Protein AF-A0A016QM48-F1 (afdb_monomer)

Secondary structure (DSSP, 8-state):
---HHHHHHHHHHHHTT-------EEEPTTS-SSPPHHHHHHHHHHHHHH--SEEEEEEEETTEEEEEEEETT--EEEE------

pLDDT: mean 76.71, std 12.59, range [35.91, 94.0]

Radius of gyration: 12.85 Å; Cα contacts (8 Å, |Δi|>4): 115; chains: 1; bounding box: 32×37×30 Å

Structure (mmCIF, N/CA/C/O backbone):
data_AF-A0A016QM48-F1
#
_entry.id   AF-A0A016QM48-F1
#
loop_
_atom_site.group_PDB
_atom_site.id
_atom_site.type_symbol
_atom_site.label_atom_id
_atom_site.label_alt_id
_atom_site.label_comp_id
_atom_site.label_asym_id
_atom_site.label_entit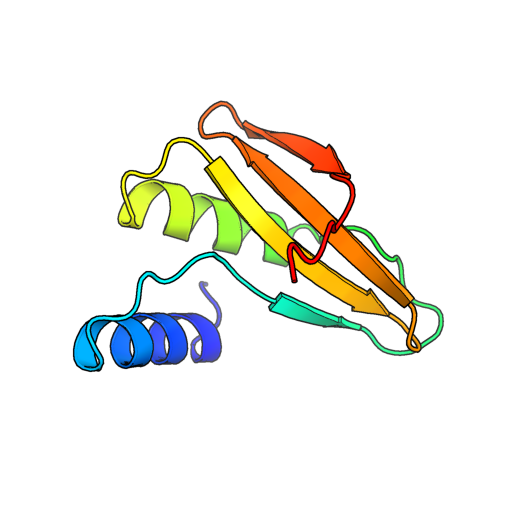y_id
_atom_site.label_seq_id
_atom_site.pdbx_PDB_ins_code
_atom_site.Cartn_x
_atom_site.Cartn_y
_atom_site.Cartn_z
_atom_site.occupancy
_atom_site.B_iso_or_equiv
_atom_site.auth_seq_id
_atom_site.auth_comp_id
_atom_site.auth_asym_id
_atom_site.auth_atom_id
_atom_site.pdbx_PDB_model_num
ATOM 1 N N . MET A 1 1 ? -1.576 16.075 -2.754 1.00 45.47 1 MET A N 1
ATOM 2 C CA . MET A 1 1 ? -3.026 16.090 -3.046 1.00 45.47 1 MET A CA 1
ATOM 3 C C . MET A 1 1 ? -3.358 14.631 -3.270 1.00 45.47 1 MET A C 1
ATOM 5 O O . MET A 1 1 ? -2.729 14.075 -4.158 1.00 45.47 1 MET A O 1
ATOM 9 N N . ALA A 1 2 ? -4.170 14.010 -2.411 1.00 52.94 2 ALA A N 1
ATOM 10 C CA . ALA A 1 2 ? -4.452 12.577 -2.515 1.00 52.94 2 ALA A CA 1
ATOM 11 C C . ALA A 1 2 ? -5.028 12.257 -3.902 1.00 52.94 2 ALA A C 1
ATOM 13 O O . ALA A 1 2 ? -5.848 13.038 -4.395 1.00 52.94 2 ALA A O 1
ATOM 14 N N . ASP A 1 3 ? -4.576 11.177 -4.542 1.00 58.47 3 ASP A N 1
ATOM 15 C CA . ASP A 1 3 ? -5.076 10.767 -5.858 1.00 58.47 3 ASP A CA 1
ATOM 16 C C . ASP A 1 3 ? -6.619 10.640 -5.825 1.00 58.47 3 ASP A C 1
ATOM 18 O O . ASP A 1 3 ? -7.160 9.864 -5.028 1.00 58.47 3 ASP A O 1
ATOM 22 N N . PRO A 1 4 ? -7.364 11.382 -6.669 1.00 64.94 4 PRO A N 1
ATOM 23 C CA . PRO A 1 4 ? -8.823 11.293 -6.735 1.00 64.94 4 PRO A CA 1
ATOM 24 C C . PRO A 1 4 ? -9.350 9.874 -6.994 1.00 64.94 4 PRO A C 1
ATOM 26 O O . PRO A 1 4 ? -10.449 9.539 -6.549 1.00 64.94 4 PRO A O 1
ATOM 29 N N . GLY A 1 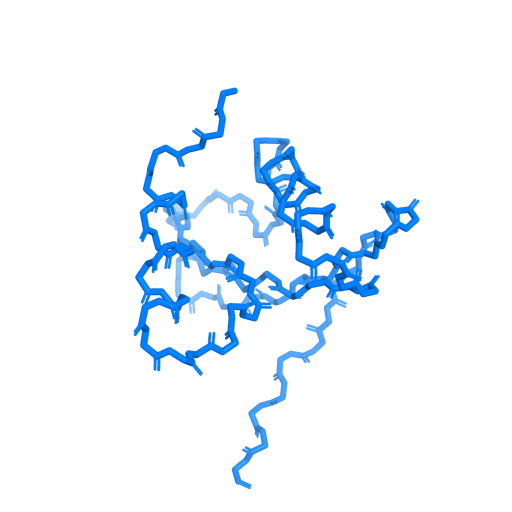5 ? -8.579 9.030 -7.688 1.00 64.69 5 GLY A N 1
ATOM 30 C CA . GLY A 1 5 ? -8.925 7.628 -7.912 1.00 64.69 5 GLY A CA 1
ATOM 31 C C . GLY A 1 5 ? -8.957 6.814 -6.616 1.00 64.69 5 GLY A C 1
ATOM 32 O O . GLY A 1 5 ? -9.812 5.942 -6.453 1.00 64.69 5 GLY A O 1
ATOM 33 N N . HIS A 1 6 ? -8.086 7.140 -5.660 1.00 62.25 6 HIS A N 1
ATOM 34 C CA . HIS A 1 6 ? -8.003 6.450 -4.375 1.00 62.25 6 HIS A CA 1
ATOM 35 C C . HIS A 1 6 ? -9.171 6.779 -3.448 1.00 62.25 6 HIS A C 1
ATOM 37 O O . HIS A 1 6 ? -9.741 5.871 -2.839 1.00 62.25 6 HIS A O 1
ATOM 43 N N . LEU A 1 7 ? -9.570 8.052 -3.374 1.00 68.25 7 LEU A N 1
ATOM 44 C CA . LEU A 1 7 ? -10.748 8.448 -2.598 1.00 68.25 7 LEU A CA 1
ATOM 45 C C . LEU A 1 7 ? -12.000 7.712 -3.101 1.00 68.25 7 LEU A C 1
ATOM 47 O O . LEU A 1 7 ? -12.727 7.116 -2.309 1.00 68.25 7 LEU A O 1
ATOM 51 N N . ALA A 1 8 ? -12.186 7.657 -4.422 1.00 70.62 8 ALA A N 1
ATOM 52 C CA . ALA A 1 8 ? -13.309 6.955 -5.036 1.00 70.62 8 ALA A CA 1
ATOM 53 C C . ALA A 1 8 ? -13.302 5.438 -4.750 1.00 70.62 8 ALA A C 1
ATOM 55 O O . ALA A 1 8 ? -14.356 4.841 -4.520 1.00 70.62 8 ALA A O 1
ATOM 56 N N . ALA A 1 9 ? -12.128 4.796 -4.741 1.00 65.94 9 ALA A N 1
ATOM 57 C CA . ALA A 1 9 ? -12.008 3.369 -4.437 1.00 65.94 9 ALA A CA 1
ATOM 58 C C . ALA A 1 9 ? -12.353 3.057 -2.970 1.00 65.94 9 ALA A C 1
ATOM 60 O O . ALA A 1 9 ? -13.071 2.089 -2.701 1.00 65.94 9 ALA A O 1
ATOM 61 N N . ALA A 1 10 ? -11.893 3.892 -2.032 1.00 69.06 10 ALA A N 1
ATOM 62 C CA . ALA A 1 10 ? -12.208 3.763 -0.611 1.00 69.06 10 ALA A CA 1
ATOM 63 C C . ALA A 1 10 ? -13.711 3.957 -0.337 1.00 69.06 10 ALA A C 1
ATOM 65 O O . ALA A 1 10 ? -14.315 3.158 0.381 1.00 69.06 10 ALA A O 1
ATOM 66 N N . GLU A 1 11 ? -14.335 4.963 -0.959 1.00 74.75 11 GLU A N 1
ATOM 67 C CA . GLU A 1 11 ? -15.784 5.194 -0.883 1.00 74.75 11 GLU A CA 1
ATOM 68 C C . GLU A 1 11 ? -16.583 4.000 -1.430 1.00 74.75 11 GLU A C 1
ATOM 70 O O . GLU A 1 11 ? -17.555 3.562 -0.810 1.00 74.75 11 GLU A O 1
ATOM 75 N N . CYS A 1 12 ? -16.149 3.420 -2.555 1.00 72.44 12 CYS A N 1
ATOM 76 C CA . CYS A 1 12 ? -16.778 2.237 -3.144 1.00 72.44 12 CYS A CA 1
ATOM 77 C C . CYS 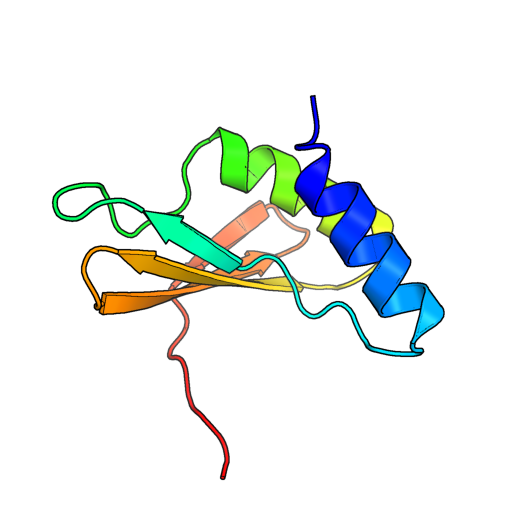A 1 12 ? -16.663 1.006 -2.230 1.00 72.44 12 CYS A C 1
ATOM 79 O O . CYS A 1 12 ? -17.655 0.313 -2.001 1.00 72.44 12 CYS A O 1
ATOM 81 N N . ALA A 1 13 ? -15.481 0.754 -1.657 1.00 66.00 13 ALA A N 1
ATOM 82 C CA . ALA A 1 13 ? -15.275 -0.346 -0.716 1.00 66.00 13 ALA A CA 1
ATOM 83 C C . ALA A 1 13 ? -16.172 -0.202 0.525 1.00 66.00 13 ALA A C 1
ATOM 85 O O . ALA A 1 13 ? -16.850 -1.157 0.911 1.00 66.00 13 ALA A O 1
ATOM 86 N N . ALA A 1 14 ? -16.250 1.009 1.090 1.00 72.19 14 ALA A N 1
ATOM 87 C CA . ALA A 1 14 ? -17.123 1.310 2.220 1.00 72.19 14 ALA A CA 1
ATOM 88 C C . ALA A 1 14 ? -18.607 1.081 1.882 1.00 72.19 14 ALA A C 1
ATOM 90 O O . ALA A 1 14 ? -19.325 0.457 2.665 1.00 72.19 14 ALA A O 1
ATOM 91 N N . ALA A 1 15 ? -19.061 1.515 0.700 1.00 79.25 15 ALA A N 1
ATOM 92 C CA . ALA A 1 15 ? -20.437 1.314 0.242 1.00 79.25 15 ALA A CA 1
ATOM 93 C C . ALA A 1 15 ? -20.815 -0.171 0.076 1.00 79.25 15 ALA A C 1
ATOM 95 O O . ALA A 1 15 ? -21.981 -0.528 0.235 1.00 79.25 15 ALA A O 1
ATOM 96 N N . GLN A 1 16 ? -19.841 -1.037 -0.213 1.00 75.19 16 GLN A N 1
ATOM 97 C CA . GLN A 1 16 ? -20.040 -2.481 -0.388 1.00 75.19 16 GLN A CA 1
ATOM 98 C C . GLN A 1 16 ? -19.869 -3.287 0.911 1.00 75.19 16 GLN A C 1
ATOM 100 O O . GLN A 1 16 ? -19.963 -4.515 0.896 1.00 75.19 16 GLN A O 1
ATOM 105 N N . GLY A 1 17 ? -19.593 -2.623 2.041 1.00 67.06 17 GLY A N 1
ATOM 106 C CA . GLY A 1 17 ? -19.264 -3.299 3.297 1.00 67.06 17 GLY A CA 1
ATOM 107 C C . GLY A 1 17 ? -17.958 -4.098 3.226 1.00 67.06 17 GLY A C 1
ATOM 108 O O . GLY A 1 17 ? -17.759 -5.027 4.009 1.00 67.06 17 GLY A O 1
ATOM 109 N N . TRP A 1 18 ? -17.078 -3.774 2.276 1.00 64.88 18 TRP A N 1
ATOM 110 C CA . TRP A 1 18 ? -15.760 -4.384 2.161 1.00 64.88 18 TRP A CA 1
ATOM 111 C C . TRP A 1 18 ? -14.777 -3.672 3.086 1.00 64.88 18 TRP A C 1
ATOM 113 O O . TRP A 1 18 ? -14.793 -2.449 3.225 1.00 64.88 18 TRP A O 1
ATOM 123 N N . GLY A 1 19 ? -13.879 -4.442 3.696 1.00 54.03 19 GLY A N 1
ATOM 124 C CA . GLY A 1 19 ? -12.691 -3.866 4.310 1.00 54.03 19 GLY A CA 1
ATOM 125 C C . GLY A 1 19 ? -11.769 -3.359 3.206 1.00 54.03 19 GLY A C 1
ATOM 126 O O . GLY A 1 19 ? -11.314 -4.150 2.382 1.00 54.03 19 GLY A O 1
ATOM 127 N N . TYR A 1 20 ? -11.495 -2.057 3.169 1.00 57.28 20 TYR A N 1
ATOM 128 C CA . TYR A 1 20 ? -10.435 -1.518 2.320 1.00 57.28 20 TYR A CA 1
ATOM 129 C C . TYR A 1 20 ? -9.086 -1.944 2.914 1.00 57.28 20 TYR A C 1
ATOM 131 O O . TYR A 1 20 ? -8.623 -1.367 3.896 1.00 57.28 20 TYR A O 1
ATOM 139 N N . LEU A 1 21 ? -8.503 -3.016 2.370 1.00 51.06 21 LEU A N 1
ATOM 140 C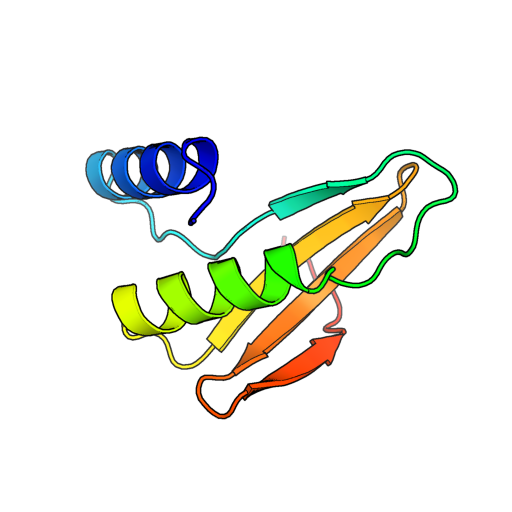 CA . LEU A 1 21 ? -7.284 -3.641 2.905 1.00 51.06 21 LEU A CA 1
ATOM 141 C C . LEU A 1 21 ? -6.001 -2.862 2.572 1.00 51.06 21 LEU A C 1
ATOM 143 O O . LEU A 1 21 ? -4.959 -3.126 3.169 1.00 51.06 21 LEU A O 1
ATOM 147 N N . GLY A 1 22 ? -6.082 -1.898 1.653 1.00 57.72 22 GLY A N 1
ATOM 148 C CA . GLY A 1 22 ? -4.966 -1.053 1.254 1.00 57.72 22 GLY A CA 1
ATOM 149 C C . GLY A 1 22 ? -5.006 -0.681 -0.223 1.00 57.72 22 GLY A C 1
ATOM 150 O O . GLY A 1 22 ? -5.942 -1.014 -0.953 1.00 57.72 22 GLY A O 1
ATOM 151 N N . TYR A 1 23 ? -3.973 0.038 -0.642 1.00 67.50 23 TYR A N 1
ATOM 152 C CA . TYR A 1 23 ? -3.756 0.452 -2.023 1.00 67.50 23 TYR A CA 1
ATOM 153 C C . TYR A 1 23 ? -3.177 -0.706 -2.826 1.00 67.50 23 TYR A C 1
ATOM 155 O O . TYR A 1 23 ? -2.483 -1.552 -2.276 1.00 67.50 23 TYR A O 1
ATOM 163 N N . TRP A 1 24 ? -3.414 -0.735 -4.132 1.00 73.25 24 TRP A N 1
ATOM 164 C CA . TRP A 1 24 ? -2.579 -1.478 -5.070 1.00 73.25 24 TRP A CA 1
ATOM 165 C C . TRP A 1 24 ? -2.427 -0.632 -6.329 1.00 73.25 24 TRP A C 1
ATOM 167 O O . TRP A 1 24 ? -3.350 0.090 -6.705 1.00 73.25 24 TRP A O 1
ATOM 177 N N . HIS A 1 25 ? -1.273 -0.697 -6.981 1.00 72.25 25 HIS A N 1
ATOM 178 C CA . HIS A 1 25 ? -1.085 -0.011 -8.251 1.00 72.25 25 HIS A CA 1
ATOM 179 C C . HIS A 1 25 ? -0.067 -0.752 -9.114 1.00 72.25 25 HIS A C 1
ATOM 181 O O . HIS A 1 25 ? 0.645 -1.653 -8.654 1.00 72.25 25 HIS A O 1
ATOM 187 N N . SER A 1 26 ? -0.013 -0.397 -10.391 1.00 73.31 26 SER A N 1
ATOM 188 C CA . SER A 1 26 ? 0.954 -0.964 -11.318 1.00 73.31 26 SER A CA 1
ATOM 189 C C . SER A 1 26 ? 1.913 0.101 -11.808 1.00 73.31 26 SER A C 1
ATOM 191 O O . SER A 1 26 ? 1.469 1.166 -12.238 1.00 73.31 26 SER A O 1
ATOM 193 N N . HIS A 1 27 ? 3.200 -0.222 -11.861 1.00 73.38 27 HIS A N 1
ATOM 194 C CA . HIS A 1 27 ? 4.153 0.590 -12.595 1.00 73.38 27 HIS A CA 1
ATOM 195 C C . HIS A 1 27 ? 4.459 0.000 -13.987 1.00 73.38 27 HIS A C 1
ATOM 197 O O . HIS A 1 27 ? 4.420 -1.224 -14.173 1.00 73.38 27 HIS A O 1
ATOM 203 N N . PRO A 1 28 ? 4.820 0.845 -14.975 1.00 79.06 28 PRO A N 1
ATOM 204 C CA . PRO A 1 28 ? 5.382 0.382 -16.240 1.00 79.06 28 PRO A CA 1
ATOM 205 C C . PRO A 1 28 ? 6.601 -0.529 -16.039 1.00 79.06 28 PRO A C 1
ATOM 207 O O . PRO A 1 28 ? 7.329 -0.416 -15.058 1.00 79.06 28 PRO A O 1
ATOM 210 N N . ALA A 1 29 ? 6.876 -1.416 -16.995 1.00 77.88 29 ALA A N 1
ATOM 211 C CA . ALA A 1 29 ? 8.097 -2.218 -16.946 1.00 77.88 29 ALA A CA 1
ATOM 212 C C . ALA A 1 29 ? 9.352 -1.320 -16.923 1.00 77.88 29 ALA A C 1
ATOM 214 O O . ALA A 1 29 ? 9.438 -0.346 -17.670 1.00 77.88 29 ALA A O 1
ATOM 215 N N . GLY A 1 30 ? 10.334 -1.670 -16.086 1.00 78.81 30 GLY A N 1
ATOM 216 C CA . GLY A 1 30 ? 11.597 -0.931 -15.957 1.00 78.81 30 GLY A CA 1
ATOM 217 C C . GLY A 1 30 ? 11.604 0.180 -14.901 1.00 78.81 30 GLY A C 1
ATOM 218 O O . GLY A 1 30 ? 12.626 0.842 -14.738 1.00 78.81 30 GLY A O 1
ATOM 219 N N . THR A 1 31 ? 10.513 0.381 -14.165 1.00 79.88 31 THR A N 1
ATOM 220 C CA . THR A 1 31 ? 10.487 1.277 -13.001 1.00 79.88 31 THR A CA 1
ATOM 221 C C . THR A 1 31 ? 10.878 0.545 -11.707 1.00 79.88 31 THR A C 1
ATOM 223 O O . THR A 1 31 ? 10.945 -0.691 -11.674 1.00 79.88 31 THR A O 1
ATOM 226 N N . PRO A 1 32 ? 11.123 1.282 -10.609 1.00 80.19 32 PRO A N 1
ATOM 227 C CA . PRO A 1 32 ? 11.297 0.676 -9.297 1.00 80.19 32 PRO A CA 1
ATOM 228 C C . PRO A 1 32 ? 10.067 -0.127 -8.839 1.00 80.19 32 PRO A C 1
ATOM 230 O O . PRO A 1 32 ? 8.924 0.177 -9.186 1.00 80.19 32 PRO A O 1
ATOM 233 N N . GLN A 1 33 ? 10.316 -1.176 -8.052 1.00 81.69 33 GLN A N 1
ATOM 234 C CA . GLN A 1 33 ? 9.281 -2.078 -7.512 1.00 81.69 33 GLN A CA 1
ATOM 235 C C . GLN A 1 33 ? 8.885 -1.733 -6.065 1.00 81.69 33 GLN A C 1
ATOM 237 O O . GLN A 1 33 ? 8.137 -2.475 -5.430 1.00 81.69 33 GLN A O 1
ATOM 242 N N . HIS A 1 34 ? 9.431 -0.639 -5.536 1.00 86.25 34 HIS A N 1
ATOM 243 C CA . HIS A 1 34 ? 9.101 -0.095 -4.224 1.00 86.25 34 HIS A CA 1
ATOM 244 C C . HIS A 1 34 ? 8.120 1.081 -4.368 1.00 86.25 34 HIS A C 1
ATOM 246 O O . HIS A 1 34 ? 8.048 1.665 -5.456 1.00 86.25 34 HIS A O 1
ATOM 252 N N . PRO A 1 35 ? 7.408 1.458 -3.292 1.00 87.25 35 PRO A N 1
ATOM 253 C CA . PRO A 1 35 ? 6.554 2.640 -3.290 1.00 87.25 35 PRO A CA 1
ATOM 254 C C . PRO A 1 35 ? 7.353 3.900 -3.646 1.00 87.25 35 PRO A C 1
ATOM 256 O O . PRO A 1 35 ? 8.519 4.045 -3.260 1.00 87.25 35 PRO A O 1
ATOM 259 N N . SER A 1 36 ? 6.737 4.815 -4.387 1.00 84.69 36 SER A N 1
ATOM 260 C CA . SER A 1 36 ? 7.229 6.178 -4.578 1.00 84.69 36 SER A CA 1
ATOM 261 C C . SER A 1 36 ? 6.889 7.071 -3.376 1.00 84.69 36 SER A C 1
ATOM 263 O O . SER A 1 36 ? 6.124 6.701 -2.489 1.00 84.69 36 SER A O 1
ATOM 265 N N . GLU A 1 37 ? 7.432 8.288 -3.340 1.00 84.50 37 GLU A N 1
ATOM 266 C CA . GLU A 1 37 ? 7.100 9.274 -2.299 1.00 84.50 37 GLU A CA 1
ATOM 267 C C . GLU A 1 37 ? 5.611 9.669 -2.308 1.00 84.50 37 GLU A C 1
ATOM 269 O O . GLU A 1 37 ? 5.011 9.898 -1.254 1.00 84.50 37 GLU A O 1
ATOM 274 N N . VAL A 1 38 ? 4.998 9.704 -3.496 1.00 82.00 38 VAL A N 1
ATOM 275 C CA . VAL A 1 38 ? 3.560 9.965 -3.649 1.00 82.00 38 VAL A CA 1
ATOM 276 C C . VAL A 1 38 ? 2.755 8.819 -3.040 1.00 82.00 38 VAL A C 1
ATOM 278 O O . VAL A 1 38 ? 1.840 9.072 -2.260 1.00 82.00 38 VAL A O 1
ATOM 281 N N . ASP A 1 39 ? 3.157 7.576 -3.313 1.00 82.00 39 ASP A N 1
ATOM 282 C CA . ASP A 1 39 ? 2.514 6.384 -2.754 1.00 82.00 39 ASP A CA 1
ATOM 283 C C . ASP A 1 39 ? 2.573 6.381 -1.230 1.00 82.00 39 ASP A C 1
ATOM 285 O O . ASP A 1 39 ? 1.564 6.146 -0.575 1.00 82.00 39 ASP A O 1
ATOM 289 N N . LEU A 1 40 ? 3.735 6.699 -0.654 1.00 86.00 40 LEU A N 1
ATOM 290 C CA . LEU A 1 40 ? 3.907 6.778 0.798 1.00 86.00 40 LEU A CA 1
ATOM 291 C C . LEU A 1 40 ? 3.017 7.860 1.417 1.00 86.00 40 LEU A C 1
ATOM 293 O O . LEU A 1 40 ? 2.397 7.625 2.453 1.00 86.00 40 LEU A O 1
ATOM 297 N N . THR A 1 41 ? 2.923 9.028 0.778 1.00 85.69 41 THR A N 1
ATOM 298 C CA . THR A 1 41 ? 2.088 10.140 1.257 1.00 85.69 41 THR A CA 1
ATOM 299 C C . THR A 1 41 ? 0.611 9.750 1.305 1.00 85.69 41 THR A C 1
ATOM 301 O O . THR A 1 41 ? -0.055 9.961 2.322 1.00 85.69 41 THR A O 1
ATOM 304 N N . ASP A 1 42 ? 0.102 9.153 0.228 1.00 79.62 42 ASP A N 1
ATOM 305 C CA . ASP A 1 42 ? -1.289 8.707 0.151 1.00 79.62 42 ASP A CA 1
ATOM 306 C C . ASP A 1 42 ? -1.554 7.562 1.134 1.00 79.62 42 ASP A C 1
ATOM 308 O O . ASP A 1 42 ? -2.559 7.560 1.848 1.00 79.62 42 ASP A O 1
ATOM 312 N N . TRP A 1 43 ? -0.613 6.626 1.239 1.00 83.69 43 TRP A N 1
ATOM 313 C CA . TRP A 1 43 ? -0.730 5.469 2.112 1.00 83.69 43 TRP A CA 1
ATOM 314 C C . TRP A 1 43 ? -0.791 5.846 3.590 1.00 83.69 43 TRP A C 1
ATOM 316 O O . TRP A 1 43 ? -1.651 5.340 4.316 1.00 83.69 43 TRP A O 1
ATOM 326 N N . HIS A 1 44 ? 0.038 6.801 4.018 1.00 85.75 44 HIS A N 1
ATOM 327 C CA . HIS A 1 44 ? -0.050 7.390 5.352 1.00 85.75 44 HIS A CA 1
ATOM 328 C C . HIS A 1 44 ? -1.430 8.004 5.619 1.00 85.75 44 HIS A C 1
ATOM 330 O O . HIS A 1 44 ? -2.013 7.766 6.677 1.00 85.75 44 HIS A O 1
ATOM 336 N N . ALA A 1 45 ? -1.991 8.749 4.663 1.00 82.69 45 ALA A N 1
ATOM 337 C CA . ALA A 1 45 ? -3.286 9.406 4.836 1.00 82.69 45 ALA A CA 1
ATOM 338 C C . ALA A 1 45 ? -4.441 8.408 5.051 1.00 82.69 45 ALA A C 1
ATOM 340 O O . ALA A 1 45 ? -5.307 8.624 5.905 1.00 82.69 45 ALA A O 1
ATOM 341 N N . ALA A 1 46 ? -4.459 7.287 4.329 1.00 78.06 46 ALA A N 1
ATOM 342 C CA . ALA A 1 46 ? -5.440 6.230 4.591 1.00 78.06 46 ALA A CA 1
ATOM 343 C C . ALA A 1 46 ? -5.179 5.469 5.883 1.00 78.06 46 ALA A C 1
ATOM 345 O O . ALA A 1 46 ? -6.138 5.060 6.535 1.00 78.06 46 ALA A O 1
ATOM 346 N N . LEU A 1 47 ? -3.925 5.259 6.276 1.00 82.31 47 LEU A N 1
ATOM 347 C CA . LEU A 1 47 ? -3.633 4.586 7.537 1.00 82.31 47 LEU A CA 1
ATOM 348 C C . LEU A 1 47 ? -4.193 5.371 8.738 1.00 82.31 47 LEU A C 1
ATOM 350 O O . LEU A 1 47 ? -4.771 4.798 9.667 1.00 82.31 47 LEU A O 1
ATOM 354 N N . GLU A 1 48 ? -4.104 6.699 8.664 1.00 83.88 48 GLU A N 1
ATOM 355 C CA . GLU A 1 48 ? -4.728 7.609 9.625 1.00 83.88 48 GLU A CA 1
ATOM 356 C C . GLU A 1 48 ? -6.258 7.577 9.540 1.00 83.88 48 GLU A C 1
ATOM 358 O O . GLU A 1 48 ? -6.935 7.470 10.561 1.00 83.88 48 GLU A O 1
ATOM 363 N N . THR A 1 49 ? -6.817 7.585 8.327 1.00 79.00 49 THR A N 1
ATOM 364 C CA . THR A 1 49 ? -8.275 7.581 8.109 1.00 79.00 49 THR A CA 1
ATOM 365 C C . THR A 1 49 ? -8.940 6.282 8.574 1.00 79.00 49 THR A C 1
ATOM 367 O O . THR A 1 49 ? -10.021 6.301 9.157 1.00 79.00 49 THR A O 1
ATOM 370 N N . THR A 1 50 ? -8.307 5.138 8.315 1.00 76.25 50 THR A N 1
ATOM 371 C CA . THR A 1 50 ? -8.873 3.809 8.597 1.00 76.25 50 THR A CA 1
ATOM 372 C C . THR A 1 50 ? -8.768 3.413 10.062 1.00 76.25 50 THR A C 1
ATOM 374 O O . THR A 1 50 ? -9.479 2.514 10.507 1.00 76.25 50 THR A O 1
ATOM 377 N N . GLY A 1 51 ? -7.867 4.029 10.828 1.00 80.81 51 GLY A N 1
ATOM 378 C CA . GLY A 1 51 ? -7.632 3.604 12.200 1.00 80.81 51 GLY A CA 1
ATOM 379 C C . GLY A 1 51 ? -6.769 2.335 12.324 1.00 80.81 51 GLY A C 1
ATOM 380 O O . GLY A 1 51 ? -6.432 1.979 13.456 1.00 80.81 51 GLY A O 1
ATOM 381 N N . ALA A 1 52 ? -6.349 1.710 11.219 1.00 82.50 52 ALA A N 1
ATOM 382 C CA . ALA A 1 52 ? -5.607 0.449 11.215 1.00 82.50 52 ALA A CA 1
ATOM 383 C C . ALA A 1 52 ? -4.192 0.564 11.822 1.00 82.50 52 ALA A C 1
ATOM 385 O O . ALA A 1 52 ? -3.584 1.633 11.846 1.00 82.50 52 ALA A O 1
ATOM 386 N N . ALA A 1 53 ? -3.659 -0.557 12.323 1.00 87.56 53 ALA A N 1
ATOM 387 C CA . ALA A 1 53 ? -2.289 -0.625 12.850 1.00 87.56 53 ALA A CA 1
ATOM 388 C C . ALA A 1 53 ? -1.234 -0.636 11.730 1.00 87.56 53 ALA A C 1
ATOM 390 O O . ALA A 1 53 ? -0.161 -0.045 11.871 1.00 87.56 53 ALA A O 1
ATOM 391 N N .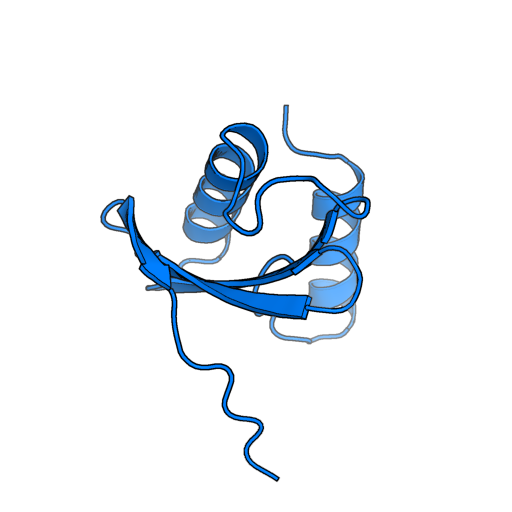 PHE A 1 54 ? -1.570 -1.297 10.625 1.00 88.25 54 PHE A N 1
ATOM 392 C CA . PHE A 1 54 ? -0.810 -1.336 9.386 1.00 88.25 54 PHE A CA 1
ATOM 393 C C . PHE A 1 54 ? -1.783 -1.468 8.206 1.00 88.25 54 PHE A C 1
ATOM 395 O O . PHE A 1 54 ? -2.936 -1.867 8.387 1.00 88.25 54 PHE A O 1
ATOM 402 N N . LEU A 1 55 ? -1.304 -1.170 7.006 1.00 85.44 55 LEU A N 1
ATOM 403 C CA . LEU A 1 55 ? -1.952 -1.522 5.745 1.00 85.44 55 LEU A CA 1
ATOM 404 C C . LEU A 1 55 ? -0.905 -2.201 4.864 1.00 85.44 55 LEU A C 1
ATOM 406 O O . LEU A 1 55 ? 0.280 -1.892 4.989 1.00 85.44 55 LEU A O 1
ATOM 410 N N . ASP A 1 56 ? -1.345 -3.099 3.985 1.00 85.94 56 ASP A N 1
ATOM 411 C CA . ASP A 1 56 ? -0.486 -3.727 2.979 1.00 85.94 56 ASP A CA 1
ATOM 412 C C . ASP A 1 56 ? -0.733 -3.068 1.612 1.00 85.94 56 ASP A C 1
ATOM 414 O O . ASP A 1 56 ? -1.864 -2.717 1.278 1.00 85.94 56 ASP A O 1
ATOM 418 N N . PHE A 1 57 ? 0.326 -2.890 0.824 1.00 84.31 57 PHE A N 1
ATOM 419 C CA . PHE A 1 57 ? 0.297 -2.266 -0.496 1.00 84.31 57 PHE A CA 1
ATOM 420 C C . PHE A 1 57 ? 1.010 -3.160 -1.516 1.00 84.31 57 PHE A C 1
ATOM 422 O O . PHE A 1 57 ? 2.244 -3.164 -1.605 1.00 84.31 57 PHE A O 1
ATOM 429 N N . PRO A 1 58 ? 0.250 -3.939 -2.304 1.00 85.62 58 PRO A N 1
ATOM 430 C CA . PRO A 1 58 ? 0.794 -4.692 -3.417 1.00 85.62 58 PRO A CA 1
ATOM 431 C C . PRO A 1 58 ? 1.115 -3.782 -4.617 1.00 85.62 58 PRO A C 1
ATOM 433 O O . PRO A 1 58 ? 0.270 -3.021 -5.088 1.00 85.62 58 PRO A O 1
ATOM 436 N N . ILE A 1 59 ? 2.328 -3.900 -5.152 1.00 84.75 59 ILE A N 1
ATOM 437 C CA . ILE A 1 59 ? 2.822 -3.182 -6.331 1.00 84.75 59 ILE A CA 1
ATOM 438 C C . ILE A 1 59 ? 3.155 -4.198 -7.419 1.00 84.75 59 ILE A C 1
ATOM 440 O O . ILE A 1 59 ? 3.920 -5.138 -7.190 1.00 84.75 59 ILE A O 1
ATOM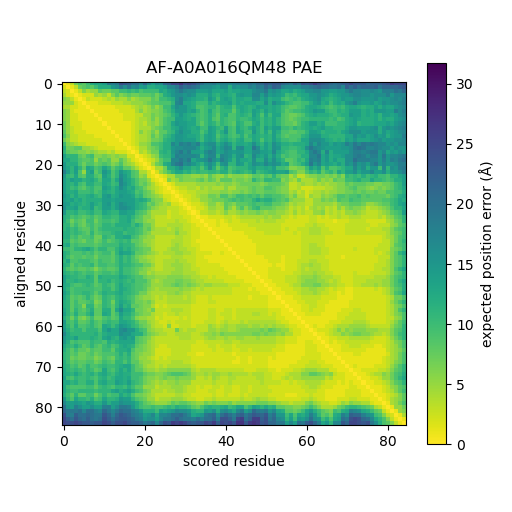 444 N N . ILE A 1 60 ? 2.589 -4.003 -8.613 1.00 83.50 60 ILE A N 1
ATOM 445 C CA . ILE A 1 60 ? 2.873 -4.836 -9.788 1.00 83.50 60 ILE A CA 1
ATOM 446 C C . ILE A 1 60 ? 3.709 -4.039 -10.785 1.00 83.50 60 ILE A C 1
ATOM 448 O O . ILE A 1 60 ? 3.206 -3.129 -11.439 1.00 83.50 60 ILE A O 1
ATOM 452 N N . THR A 1 61 ? 4.965 -4.423 -10.982 1.00 83.06 61 THR A N 1
ATOM 453 C CA . THR A 1 61 ? 5.854 -3.773 -11.954 1.00 83.06 61 THR A CA 1
ATOM 454 C C . THR A 1 61 ? 6.291 -4.772 -13.008 1.00 83.06 61 THR A C 1
ATOM 456 O O . THR A 1 61 ? 6.971 -5.750 -12.703 1.00 83.06 61 THR A O 1
ATOM 459 N N . GLY A 1 62 ? 5.902 -4.549 -14.267 1.00 80.94 62 GLY A N 1
ATOM 460 C CA . GLY A 1 62 ? 6.288 -5.438 -15.372 1.00 80.94 62 GLY A CA 1
ATOM 461 C C . GLY A 1 62 ? 5.909 -6.912 -15.151 1.00 80.94 62 GLY A C 1
ATOM 462 O O . GLY A 1 62 ? 6.647 -7.800 -15.567 1.00 80.94 62 GLY A O 1
ATOM 463 N N . GLY A 1 63 ? 4.793 -7.172 -14.461 1.00 80.50 63 GLY A N 1
ATOM 464 C CA . GLY A 1 63 ? 4.322 -8.523 -14.132 1.00 80.50 63 GLY A CA 1
ATOM 465 C C . GLY A 1 63 ? 4.910 -9.130 -12.852 1.00 80.50 63 GLY A C 1
ATOM 466 O O . GLY A 1 63 ? 4.536 -10.243 -12.496 1.00 80.50 63 GLY A O 1
ATOM 467 N N . VAL A 1 64 ? 5.788 -8.418 -12.140 1.00 82.31 64 VAL A N 1
ATOM 468 C CA . VAL A 1 64 ? 6.311 -8.840 -10.832 1.00 82.31 64 VAL A CA 1
ATOM 469 C C . VAL A 1 64 ? 5.504 -8.172 -9.725 1.00 82.31 64 VAL A C 1
ATOM 471 O O . VAL A 1 64 ? 5.446 -6.947 -9.671 1.00 82.31 64 VAL A O 1
ATOM 474 N N . LEU A 1 65 ? 4.900 -8.977 -8.849 1.00 84.25 65 LEU A N 1
ATOM 475 C CA . LEU A 1 65 ? 4.186 -8.517 -7.658 1.00 84.25 65 LEU A CA 1
ATOM 476 C C . LEU A 1 65 ? 5.139 -8.465 -6.458 1.00 84.25 65 LEU A C 1
ATOM 478 O O . LEU A 1 65 ? 5.784 -9.466 -6.143 1.00 84.25 65 LEU A O 1
ATOM 482 N N . ARG A 1 66 ? 5.164 -7.335 -5.752 1.00 87.38 66 ARG A N 1
ATOM 483 C CA . ARG A 1 66 ? 5.724 -7.206 -4.399 1.00 87.38 66 ARG A CA 1
ATOM 484 C C . ARG A 1 66 ? 4.675 -6.634 -3.472 1.00 87.38 66 ARG A C 1
ATOM 486 O O . ARG A 1 66 ? 3.894 -5.796 -3.902 1.00 87.38 66 ARG A O 1
ATOM 493 N N . ALA A 1 67 ? 4.655 -7.069 -2.221 1.00 87.81 67 ALA A N 1
ATOM 494 C CA . ALA A 1 67 ? 3.784 -6.489 -1.212 1.00 8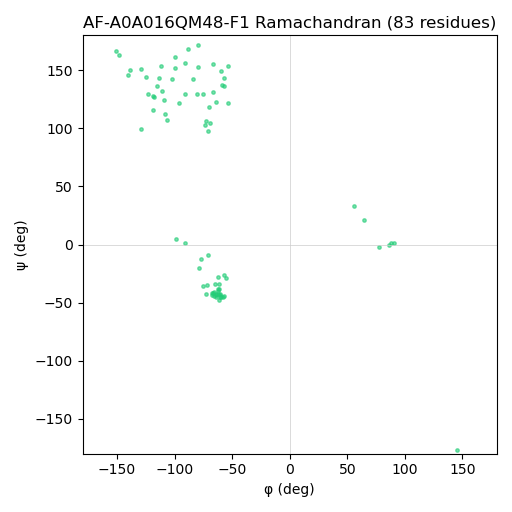7.81 67 ALA A CA 1
ATOM 495 C C . ALA A 1 67 ? 4.630 -5.742 -0.192 1.00 87.81 67 ALA A C 1
ATOM 497 O O . ALA A 1 67 ? 5.631 -6.256 0.297 1.00 87.81 67 ALA A O 1
ATOM 498 N N . TRP A 1 68 ? 4.217 -4.526 0.116 1.00 89.88 68 TRP A N 1
ATOM 499 C CA . TRP A 1 68 ? 4.838 -3.693 1.129 1.00 89.88 68 TRP A CA 1
ATOM 500 C C . TRP A 1 68 ? 3.873 -3.534 2.292 1.00 89.88 68 TRP A C 1
ATOM 502 O O . TRP A 1 68 ? 2.663 -3.567 2.090 1.00 89.88 68 TRP A O 1
ATOM 512 N N . ARG A 1 69 ? 4.387 -3.300 3.492 1.00 90.25 69 ARG A N 1
ATOM 513 C CA . ARG A 1 69 ? 3.603 -2.969 4.677 1.00 90.25 69 ARG A CA 1
ATOM 514 C C . ARG A 1 69 ? 4.067 -1.647 5.250 1.00 90.25 69 ARG A C 1
ATOM 516 O O . ARG A 1 69 ? 5.258 -1.477 5.500 1.00 90.25 69 ARG A O 1
ATOM 523 N N . LEU A 1 70 ? 3.112 -0.757 5.500 1.00 90.56 70 LEU A N 1
ATOM 524 C CA . LEU A 1 70 ? 3.327 0.486 6.226 1.00 90.56 70 LEU A CA 1
ATOM 525 C C . LEU A 1 70 ? 2.649 0.384 7.585 1.00 90.56 70 LEU A C 1
ATOM 527 O O . LEU A 1 70 ? 1.445 0.134 7.676 1.00 90.56 70 LEU A O 1
ATOM 531 N N . HIS A 1 71 ? 3.424 0.595 8.640 1.00 90.88 71 HIS A N 1
ATOM 532 C CA . HIS A 1 71 ? 2.930 0.663 10.012 1.00 90.88 71 HIS A CA 1
ATOM 533 C C . HIS A 1 71 ? 2.575 2.103 10.383 1.00 90.88 71 HIS A C 1
ATOM 535 O O . HIS A 1 71 ? 3.159 3.052 9.863 1.00 90.88 71 HIS 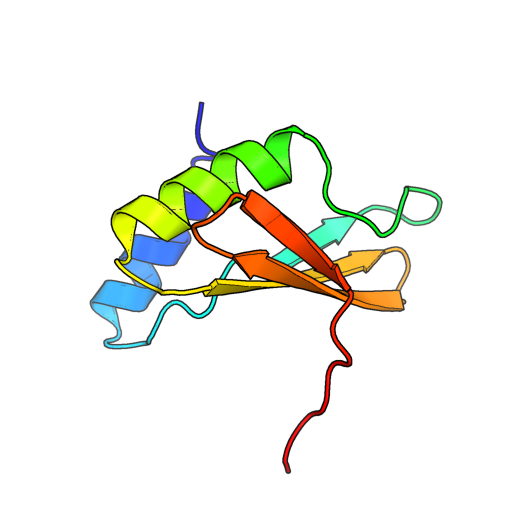A O 1
ATOM 541 N N . ARG A 1 72 ? 1.686 2.292 11.366 1.00 87.00 72 ARG A N 1
ATOM 542 C CA . ARG A 1 72 ? 1.348 3.636 11.888 1.00 87.00 72 ARG A CA 1
ATOM 543 C C . ARG A 1 72 ? 2.553 4.415 12.417 1.00 87.00 72 ARG A C 1
ATOM 545 O O . ARG A 1 72 ? 2.549 5.639 12.382 1.00 87.00 72 ARG A O 1
ATOM 552 N N . GLY A 1 73 ? 3.598 3.721 12.861 1.00 86.56 73 GLY A N 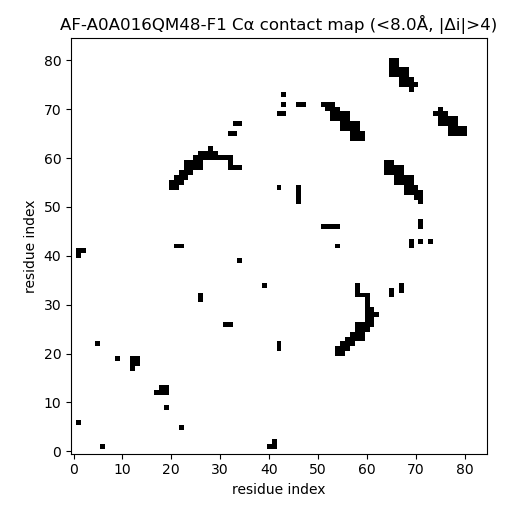1
ATOM 553 C CA . GLY A 1 73 ? 4.864 4.342 13.261 1.00 86.56 73 GLY A CA 1
ATOM 554 C C . GLY A 1 73 ? 5.698 4.904 12.102 1.00 86.56 73 GLY A C 1
ATOM 555 O O . GLY A 1 73 ? 6.684 5.585 12.360 1.00 86.56 73 GLY A O 1
ATOM 556 N N . GLY A 1 74 ? 5.312 4.634 10.851 1.00 88.12 74 GLY A N 1
ATOM 557 C CA . GLY A 1 74 ? 6.062 4.988 9.645 1.00 88.12 74 GLY A CA 1
ATOM 558 C C . GLY A 1 74 ? 7.089 3.951 9.202 1.00 88.12 74 GLY A C 1
ATOM 559 O O . GLY A 1 74 ? 7.749 4.157 8.186 1.00 88.12 74 GLY A O 1
ATOM 560 N N . ASP A 1 75 ? 7.197 2.829 9.914 1.00 92.81 75 ASP A N 1
ATOM 561 C CA . ASP A 1 75 ? 8.042 1.719 9.486 1.00 92.81 75 ASP A CA 1
ATOM 562 C C . ASP A 1 75 ? 7.485 1.094 8.202 1.00 92.81 75 ASP A C 1
ATOM 564 O O . ASP A 1 75 ? 6.293 0.780 8.109 1.00 92.81 75 ASP A O 1
ATOM 568 N N . LEU A 1 76 ? 8.373 0.916 7.225 1.00 92.50 76 LEU A N 1
ATOM 569 C CA . LEU A 1 76 ? 8.086 0.342 5.917 1.00 92.50 76 LEU A CA 1
ATOM 570 C C . LEU A 1 76 ? 8.904 -0.934 5.729 1.00 92.50 76 LEU A C 1
ATOM 572 O O . LEU A 1 76 ? 10.129 -0.917 5.854 1.00 92.50 76 LEU A O 1
ATOM 576 N N . GLU A 1 77 ? 8.238 -2.023 5.361 1.00 94.00 77 GLU A N 1
ATOM 577 C CA . GLU A 1 77 ? 8.887 -3.303 5.075 1.00 94.00 77 GLU A CA 1
ATOM 578 C C . GLU A 1 77 ? 8.272 -3.985 3.848 1.00 94.00 77 GLU A C 1
ATOM 580 O O . GLU A 1 77 ? 7.093 -3.809 3.550 1.00 94.00 77 GLU A O 1
ATOM 585 N N . GLU A 1 78 ? 9.063 -4.770 3.116 1.00 92.62 78 GLU A N 1
ATOM 586 C CA . GLU A 1 78 ? 8.516 -5.700 2.124 1.00 92.62 78 GLU A CA 1
ATOM 587 C C . GLU A 1 78 ? 8.034 -6.958 2.858 1.00 92.62 78 GLU A C 1
ATOM 589 O O . GLU A 1 78 ? 8.782 -7.548 3.640 1.00 92.62 78 GLU A O 1
ATOM 594 N N . VAL A 1 79 ? 6.798 -7.386 2.602 1.00 89.25 79 VAL A N 1
ATOM 595 C CA . VAL A 1 79 ? 6.198 -8.574 3.218 1.00 89.25 79 VAL A CA 1
ATOM 596 C C . VAL A 1 79 ? 5.956 -9.665 2.176 1.00 89.25 79 VAL A C 1
ATOM 598 O O . VAL A 1 79 ? 5.583 -9.377 1.036 1.00 89.25 79 VAL A O 1
ATOM 601 N N . PRO A 1 80 ? 6.138 -10.949 2.533 1.00 83.56 80 PRO A N 1
ATOM 602 C CA . PRO A 1 80 ? 5.822 -12.036 1.624 1.00 83.56 80 PRO A CA 1
ATOM 603 C C . PRO A 1 80 ? 4.318 -12.059 1.337 1.00 83.56 80 PRO A C 1
ATOM 605 O O . PRO A 1 80 ? 3.497 -12.208 2.244 1.00 83.56 80 PRO A O 1
ATOM 608 N N . TRP A 1 81 ? 3.951 -11.971 0.058 1.00 70.12 81 TRP A N 1
ATOM 609 C CA . TRP A 1 81 ? 2.577 -12.213 -0.363 1.00 70.12 81 TRP A CA 1
ATOM 610 C C . TRP A 1 81 ? 2.292 -13.714 -0.303 1.00 70.12 81 TRP A C 1
ATOM 612 O O . TRP A 1 81 ? 2.725 -14.479 -1.166 1.00 70.12 81 TRP A O 1
ATOM 622 N N . THR A 1 82 ? 1.575 -14.148 0.731 1.00 60.69 82 THR A N 1
ATOM 623 C CA . THR A 1 82 ? 1.093 -15.528 0.834 1.00 60.69 82 THR A CA 1
ATOM 624 C C . THR A 1 82 ? -0.406 -15.541 0.573 1.00 60.69 82 THR A C 1
ATOM 626 O O . THR A 1 82 ? -1.203 -15.095 1.394 1.00 60.69 82 THR A O 1
ATOM 629 N N . SER A 1 83 ? -0.812 -16.039 -0.597 1.00 48.59 83 SER A N 1
ATOM 630 C CA . SER A 1 83 ? -2.213 -16.379 -0.827 1.00 48.59 83 SER A CA 1
ATOM 631 C C . SER A 1 83 ? -2.532 -17.598 0.034 1.00 48.59 83 SER A C 1
ATOM 633 O O . SER A 1 83 ? -2.097 -18.708 -0.279 1.00 48.59 83 SER A O 1
ATOM 635 N N . THR A 1 84 ? -3.246 -17.404 1.136 1.00 40.88 84 THR A N 1
ATOM 636 C CA . THR A 1 84 ? -3.887 -18.524 1.824 1.00 40.88 84 THR A CA 1
ATOM 637 C C . THR A 1 84 ? -5.071 -18.949 0.958 1.00 40.88 84 THR A C 1
ATOM 639 O O . THR A 1 84 ? -6.040 -18.207 0.821 1.00 40.88 84 THR A O 1
ATOM 642 N N . THR A 1 85 ? -4.920 -20.088 0.279 1.00 35.91 85 THR A N 1
ATOM 643 C CA . THR A 1 85 ? -6.014 -20.821 -0.381 1.00 35.91 85 THR A CA 1
ATOM 644 C C . THR A 1 85 ? -6.974 -21.405 0.635 1.00 35.91 85 THR A C 1
ATOM 646 O O . THR A 1 85 ? -6.463 -21.922 1.656 1.00 35.91 85 THR A O 1
#

InterPro domains:
  IPR028090 JAB domain, prokaryotic [PF14464] (3-70)

Sequence (85 aa):
MADPGHLAAAECAAAQGWGYLGYWHSHPAGTPQHPSEVDLTDWHAALETTGAAFLDFPIITGGVLRAWRLHRGGDLEEVPWTSTT

Foldseek 3Di:
DADPVVVVVVVVCVVVVHDPQFEEDEDEAPDDQDDDPNRLVNRLVVCVVVVDQKHKYWYHYPNDIWIWIAGNVRDIDTDDDDPPD

Nearest PDB structures (foldseek):
  4ic1-assembly1_J  TM=6.768E-01  e=2.015E-01  Saccharolobus solfataricus P2
  4ic1-assembly1_D  TM=8.280E-01  e=8.151E-01  Saccharolobus solfataricus P2
  7ahw-assembly1_AAA  TM=6.437E-01  e=7.135E-01  Pseudomonas aeruginosa PAO1
  7amx-assembly1_AAA  TM=6.312E-01  e=9.311E-01  Pseudomonas aeruginosa
  8ezw-assembly2_B  TM=4.512E-01  e=2.629E-01  Vibrio cholerae O1 biovar El Tor str. N16961

Organism: NCBI:txid1476583

Solvent-accessible surface area (backbone atoms only — not comparable to full-atom values): 5164 Å² total; per-residue (Å²): 129,72,60,69,70,54,56,53,50,52,52,51,27,55,75,70,73,44,82,75,64,56,58,70,54,70,47,63,66,93,56,77,74,65,83,50,75,66,53,50,56,45,52,52,54,48,40,64,72,68,69,46,68,56,40,44,36,43,30,33,31,63,86,45,78,41,29,32,36,42,35,76,87,68,52,74,46,82,46,88,82,72,84,85,126

Mean predicted aligned error: 7.54 Å